Protein AF-A0A975YE61-F1 (afdb_monomer_lite)

Secondary structure (DSSP, 8-state):
-PPPHHHHHHHHHHHHHHHHHHHHHHHHHSPEEEEEEEEETTTTEEEEEEEEE-

Organism: NCBI:txid2841589

Sequence (54 aa):
MTQTRRQFIVLSVAAATAARLAPTLAARAGGKRVLTLVYDKGLGMMRAVDRIVP

pLDDT: mean 87.37, std 8.67, range [62.16, 98.0]

InterPro domains:
  IPR006311 Twin-arginine translocation pathway, signal sequence [PS51318] (1-29)

Structure (mmCIF, N/CA/C/O backbone):
data_AF-A0A975YE61-F1
#
_entry.id   AF-A0A975YE61-F1
#
loop_
_atom_site.group_PDB
_atom_site.id
_atom_site.type_symbol
_atom_site.label_atom_id
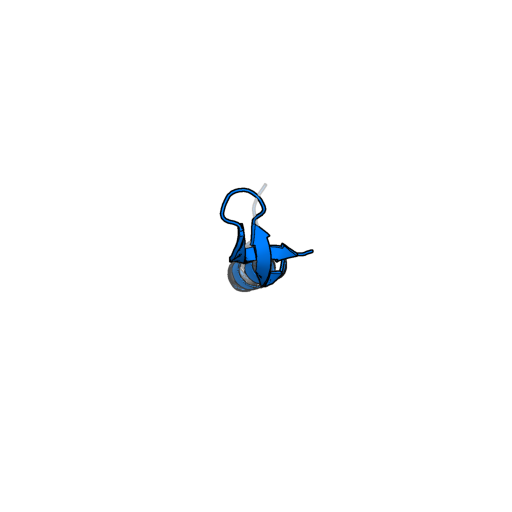_atom_site.label_alt_id
_atom_site.label_comp_id
_atom_site.label_asym_id
_atom_site.label_entity_id
_atom_site.label_seq_id
_atom_site.pdbx_PDB_ins_code
_atom_site.Cartn_x
_atom_site.Cartn_y
_atom_site.Cartn_z
_atom_site.occupancy
_atom_site.B_iso_or_equiv
_atom_site.auth_seq_id
_atom_site.auth_comp_id
_atom_site.auth_asym_id
_atom_site.auth_atom_id
_atom_site.pdbx_PDB_model_num
ATOM 1 N N . MET A 1 1 ? -15.080 16.912 32.136 1.00 62.16 1 MET A N 1
ATOM 2 C CA . MET A 1 1 ? -16.007 16.233 31.204 1.00 62.16 1 MET A CA 1
ATOM 3 C C . MET A 1 1 ? -16.193 14.801 31.674 1.00 62.16 1 MET A C 1
ATOM 5 O O . MET A 1 1 ? -15.243 14.034 31.617 1.00 62.16 1 MET A O 1
ATOM 9 N N . THR A 1 2 ? -17.356 14.449 32.217 1.00 80.94 2 THR A N 1
ATOM 10 C CA . THR A 1 2 ? -17.660 13.074 32.639 1.00 80.94 2 THR A CA 1
ATOM 11 C C . THR A 1 2 ? -18.178 12.280 31.443 1.00 80.94 2 THR A C 1
ATOM 13 O O . THR A 1 2 ? -19.199 12.622 30.852 1.00 80.94 2 THR A O 1
ATOM 16 N N . GLN A 1 3 ? -17.456 11.229 31.054 1.00 81.56 3 GLN A N 1
ATOM 17 C CA .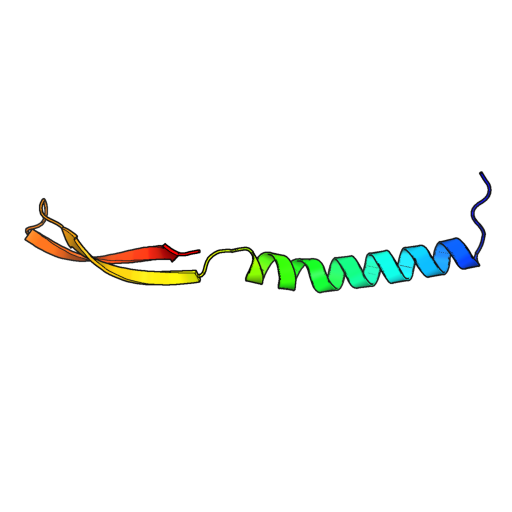 GLN A 1 3 ? -17.856 10.375 29.941 1.00 81.56 3 GLN A CA 1
ATOM 18 C C . GLN A 1 3 ? -18.929 9.388 30.397 1.00 81.56 3 GLN A C 1
ATOM 20 O O . GLN A 1 3 ? -18.752 8.649 31.366 1.00 81.56 3 GLN A O 1
ATOM 25 N N . THR A 1 4 ? -20.063 9.376 29.702 1.00 92.94 4 THR A N 1
ATOM 26 C CA . THR A 1 4 ? -21.158 8.459 30.039 1.00 92.94 4 THR A CA 1
ATOM 27 C C . THR A 1 4 ? -20.826 7.035 29.583 1.00 92.94 4 THR A C 1
ATOM 29 O O . THR A 1 4 ? -20.155 6.835 28.567 1.00 92.94 4 THR A O 1
ATOM 32 N N . ARG A 1 5 ? -21.338 6.014 30.288 1.00 90.25 5 ARG A N 1
ATOM 33 C CA . ARG A 1 5 ? -21.130 4.596 29.913 1.00 90.25 5 ARG A CA 1
ATOM 34 C C . ARG A 1 5 ? -21.535 4.312 28.463 1.00 90.25 5 ARG A C 1
ATOM 36 O O . ARG A 1 5 ? -20.853 3.580 27.755 1.00 90.25 5 ARG A O 1
ATOM 43 N N . ARG A 1 6 ? -22.615 4.947 28.001 1.00 91.50 6 ARG A N 1
ATOM 44 C CA . ARG A 1 6 ? -23.096 4.841 26.620 1.00 91.50 6 ARG A CA 1
ATOM 45 C C . ARG A 1 6 ? -22.091 5.410 25.618 1.00 91.50 6 ARG A C 1
ATOM 47 O O . ARG A 1 6 ? -21.828 4.773 24.606 1.00 91.50 6 ARG A O 1
ATOM 54 N N . GLN A 1 7 ? -21.498 6.567 25.909 1.00 89.81 7 GLN A N 1
ATOM 55 C CA . GLN A 1 7 ? -20.455 7.149 25.060 1.00 89.81 7 GLN A CA 1
ATOM 56 C C . GLN A 1 7 ? -19.200 6.277 25.012 1.00 89.81 7 GLN A C 1
ATOM 58 O O . GLN A 1 7 ? -18.616 6.119 23.946 1.00 89.81 7 GLN A O 1
ATOM 63 N N . PHE A 1 8 ? -18.804 5.673 26.134 1.00 91.75 8 PHE A N 1
ATOM 64 C CA . PHE A 1 8 ? -17.688 4.726 26.159 1.00 91.75 8 PHE A CA 1
ATOM 65 C C . PHE A 1 8 ? -17.939 3.504 25.258 1.00 91.75 8 PHE A C 1
ATOM 67 O O . PHE A 1 8 ? -17.068 3.126 24.475 1.00 91.75 8 PHE A O 1
AT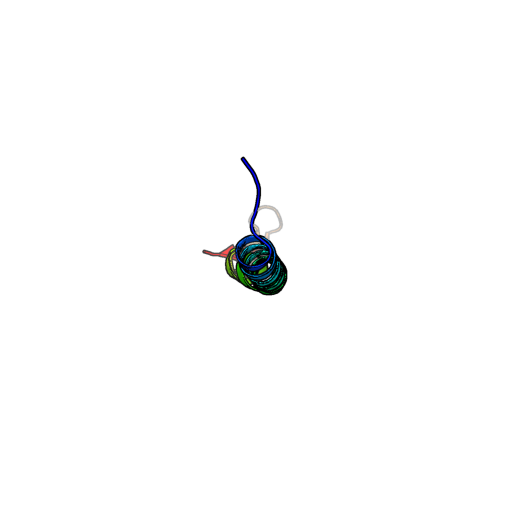OM 74 N N . ILE A 1 9 ? -19.144 2.926 25.300 1.00 93.62 9 ILE A N 1
ATOM 75 C CA . ILE A 1 9 ? -19.520 1.784 24.449 1.00 93.62 9 ILE A CA 1
ATOM 76 C C . ILE A 1 9 ? -19.517 2.170 22.964 1.00 93.62 9 ILE A C 1
ATOM 78 O O . ILE A 1 9 ? -18.952 1.461 22.139 1.00 93.62 9 ILE A O 1
ATOM 82 N N . VAL A 1 10 ? -20.099 3.316 22.606 1.00 93.75 10 VAL A N 1
ATOM 83 C CA . VAL A 1 10 ? -20.121 3.772 21.206 1.00 93.75 10 VAL A CA 1
ATOM 84 C C . VAL A 1 10 ? -18.703 3.998 20.672 1.00 93.75 10 VAL A C 1
ATOM 86 O O . VAL A 1 10 ? -18.379 3.544 19.577 1.00 93.75 10 VAL A O 1
ATOM 89 N N . LEU A 1 11 ? -17.839 4.649 21.453 1.00 91.62 11 LEU A N 1
ATOM 90 C CA . LEU A 1 11 ? -16.464 4.938 21.040 1.00 91.62 11 LEU A CA 1
ATOM 91 C C . LEU A 1 11 ? -15.605 3.676 20.929 1.00 91.62 11 LEU A C 1
ATOM 93 O O . LEU A 1 11 ? -14.815 3.561 19.997 1.00 91.62 11 LEU A O 1
ATOM 97 N N . SER A 1 12 ? -15.784 2.711 21.829 1.00 88.88 12 SER A N 1
ATOM 98 C CA . SER A 1 12 ? -15.059 1.436 21.768 1.00 88.88 12 SER A CA 1
ATOM 99 C C . SER A 1 12 ? -15.475 0.587 20.564 1.00 88.88 12 SER A C 1
ATOM 101 O O . SER A 1 12 ? -14.610 0.041 19.881 1.00 88.88 12 SER A O 1
ATOM 103 N N . VAL A 1 13 ? -16.768 0.540 20.227 1.00 92.69 13 VAL A N 1
ATOM 104 C CA . VAL A 1 13 ? -17.252 -0.139 19.011 1.00 92.69 13 VAL A CA 1
ATOM 105 C C . VAL A 1 13 ? -16.740 0.555 17.742 1.00 92.69 13 VAL A C 1
ATOM 107 O O . VAL A 1 13 ? -16.285 -0.115 16.811 1.00 92.69 13 VAL A O 1
ATOM 110 N N . ALA A 1 14 ? -16.751 1.889 17.703 1.00 89.62 14 ALA A N 1
ATOM 111 C CA . ALA A 1 14 ? -16.203 2.658 16.585 1.00 89.62 14 ALA A CA 1
ATOM 112 C C . ALA A 1 14 ? -14.689 2.426 16.410 1.00 89.62 14 ALA A C 1
ATOM 114 O O . ALA A 1 14 ? -14.214 2.203 15.299 1.00 89.62 14 ALA A O 1
ATOM 115 N N . ALA A 1 15 ? -13.928 2.400 17.505 1.00 89.81 15 ALA A N 1
ATOM 116 C CA . ALA A 1 15 ? -12.497 2.118 17.462 1.00 89.81 15 ALA A CA 1
ATOM 117 C C . ALA A 1 15 ? -12.206 0.684 16.988 1.00 89.81 15 ALA A C 1
ATOM 119 O O . ALA A 1 15 ? -11.342 0.476 16.137 1.00 89.81 15 ALA A O 1
ATOM 120 N N . ALA A 1 16 ? -12.957 -0.306 17.480 1.00 89.75 16 ALA A N 1
ATOM 121 C CA . ALA A 1 16 ? -12.791 -1.703 17.084 1.00 89.75 16 ALA A CA 1
ATOM 122 C C . ALA A 1 16 ? -13.113 -1.934 15.596 1.00 89.75 16 ALA A C 1
ATOM 124 O O . ALA A 1 16 ? -12.409 -2.674 14.905 1.00 89.75 16 ALA A O 1
ATOM 125 N N . THR A 1 17 ? -14.156 -1.280 15.083 1.00 88.31 17 THR A N 1
ATOM 126 C CA . THR A 1 17 ? -14.522 -1.347 13.660 1.00 88.31 17 THR A CA 1
ATOM 127 C C . THR A 1 17 ? -13.494 -0.642 12.778 1.00 88.31 17 THR A C 1
ATOM 129 O O . THR A 1 17 ? -13.070 -1.217 11.775 1.00 88.31 17 THR A O 1
ATOM 132 N N . ALA A 1 18 ? -13.007 0.535 13.177 1.00 85.62 18 ALA A N 1
ATOM 133 C CA . ALA A 1 18 ? -11.935 1.234 12.471 1.00 85.62 18 ALA A CA 1
ATOM 134 C C . ALA A 1 18 ? -10.640 0.404 12.416 1.00 85.62 18 ALA A C 1
ATOM 136 O O . ALA A 1 18 ? -10.064 0.236 11.342 1.00 85.62 18 ALA A O 1
ATOM 137 N N . ALA A 1 19 ? -10.226 -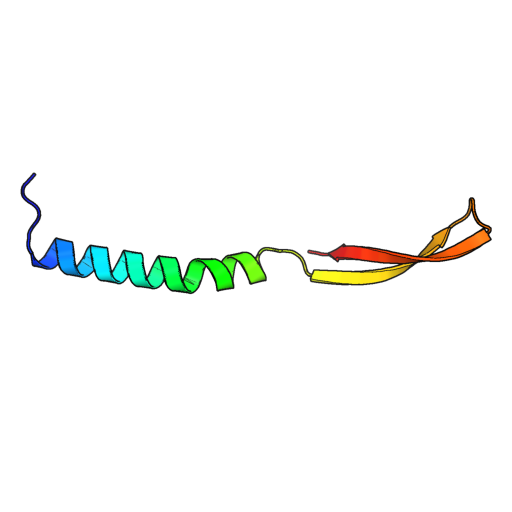0.191 13.539 1.00 88.06 19 ALA A N 1
ATOM 138 C CA . ALA A 1 19 ? -9.041 -1.047 13.605 1.00 88.06 19 ALA A CA 1
ATOM 139 C C . ALA A 1 19 ? -9.154 -2.278 12.690 1.00 88.06 19 ALA A C 1
ATOM 141 O O . ALA A 1 19 ? -8.178 -2.678 12.058 1.00 88.06 19 ALA A O 1
ATOM 142 N N . ARG A 1 20 ? -10.356 -2.858 12.567 1.00 85.25 20 ARG A N 1
ATOM 143 C CA . ARG A 1 20 ? -10.608 -4.000 11.679 1.00 85.25 20 ARG A CA 1
ATOM 144 C C . ARG A 1 20 ? -10.574 -3.620 10.197 1.00 85.25 20 ARG A C 1
ATOM 146 O O . ARG A 1 20 ? -10.126 -4.418 9.378 1.00 85.25 20 ARG A O 1
ATOM 153 N N . LEU A 1 21 ? -11.051 -2.429 9.841 1.00 85.38 21 LEU A N 1
ATOM 154 C CA . LEU A 1 21 ? -11.118 -1.982 8.447 1.00 85.38 21 LEU A CA 1
ATOM 155 C C . LEU A 1 21 ? -9.806 -1.355 7.956 1.00 85.38 21 LEU A C 1
ATOM 157 O O . LEU A 1 21 ? -9.507 -1.447 6.765 1.00 85.38 21 LEU A O 1
ATOM 161 N N . ALA A 1 22 ? -8.989 -0.800 8.852 1.00 82.50 22 ALA A N 1
ATOM 162 C CA . ALA A 1 22 ? -7.687 -0.211 8.540 1.00 82.50 22 ALA A CA 1
ATOM 163 C C . ALA A 1 22 ? -6.795 -1.062 7.606 1.00 82.50 22 ALA A C 1
ATOM 165 O O . ALA A 1 22 ? -6.363 -0.527 6.584 1.00 82.50 22 ALA A O 1
ATOM 166 N N . PRO A 1 23 ? -6.553 -2.369 7.847 1.00 79.25 23 PRO A N 1
ATOM 167 C CA . PRO A 1 23 ? -5.721 -3.178 6.953 1.00 79.25 23 PRO A CA 1
ATOM 168 C C . PRO A 1 23 ? -6.339 -3.349 5.561 1.00 79.25 23 PRO A C 1
ATOM 170 O O . PRO A 1 23 ? -5.619 -3.354 4.568 1.00 79.25 23 PRO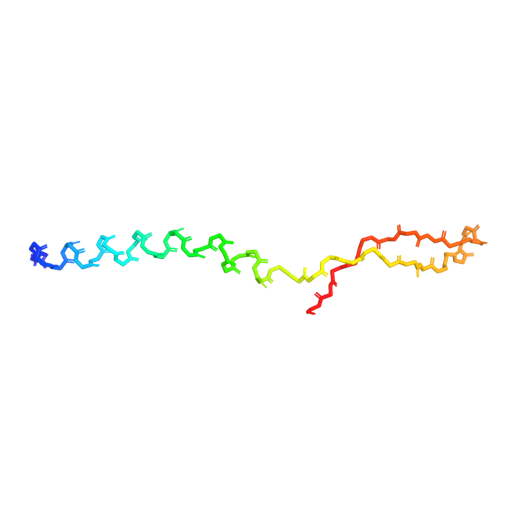 A O 1
ATOM 173 N N . THR A 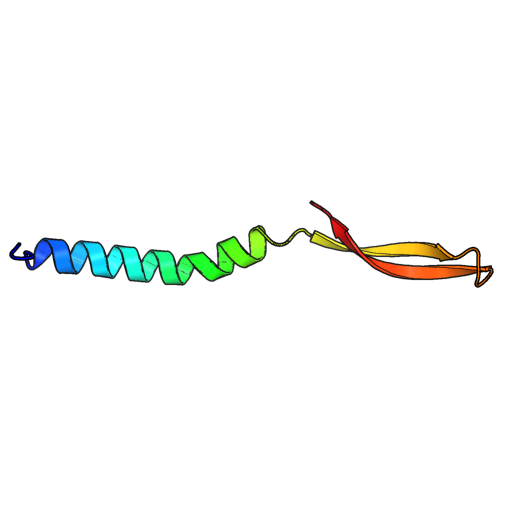1 24 ? -7.668 -3.439 5.461 1.00 80.75 24 THR A N 1
ATOM 174 C CA . THR A 1 24 ? -8.352 -3.578 4.164 1.00 80.75 24 THR A CA 1
ATOM 175 C C . THR A 1 24 ? -8.287 -2.295 3.340 1.00 80.75 24 THR A C 1
ATOM 177 O O . THR A 1 24 ? -8.096 -2.359 2.128 1.00 80.75 24 THR A O 1
ATOM 180 N N . LEU A 1 25 ? -8.386 -1.127 3.987 1.00 74.94 25 LEU A N 1
ATOM 181 C CA . LEU A 1 25 ? -8.193 0.158 3.321 1.00 74.94 25 LEU A CA 1
ATOM 182 C C . LEU A 1 25 ? -6.725 0.377 2.949 1.00 74.94 25 LEU A C 1
ATOM 184 O O . LEU A 1 25 ? -6.458 0.796 1.829 1.00 74.94 25 LEU A O 1
ATOM 188 N N . ALA A 1 26 ? -5.779 0.040 3.827 1.00 72.44 26 ALA A N 1
ATOM 189 C CA . ALA A 1 26 ? -4.349 0.126 3.528 1.00 72.44 26 ALA A CA 1
ATOM 190 C C . ALA A 1 26 ? -3.958 -0.778 2.346 1.00 72.44 26 ALA A C 1
ATOM 192 O O . ALA A 1 26 ? -3.234 -0.348 1.451 1.00 72.44 26 ALA A O 1
ATOM 193 N N . ALA A 1 27 ? -4.505 -1.996 2.290 1.00 70.38 27 ALA A N 1
ATOM 194 C CA . ALA A 1 27 ? -4.303 -2.917 1.175 1.00 70.38 27 ALA A CA 1
ATOM 195 C C . ALA A 1 27 ? -4.911 -2.409 -0.144 1.00 70.38 27 ALA A C 1
ATOM 197 O O . ALA A 1 27 ? -4.407 -2.744 -1.210 1.00 70.38 27 ALA A O 1
ATOM 198 N N . ARG A 1 28 ? -5.984 -1.607 -0.087 1.00 69.12 28 ARG A N 1
ATOM 199 C CA . ARG A 1 28 ? -6.606 -0.989 -1.271 1.00 69.12 28 ARG A CA 1
ATOM 200 C C . ARG A 1 28 ? -5.955 0.330 -1.688 1.00 69.12 28 ARG A C 1
ATOM 202 O O . ARG A 1 28 ? -6.042 0.683 -2.856 1.00 69.12 28 ARG A O 1
ATOM 209 N N . ALA A 1 29 ? -5.341 1.054 -0.754 1.00 68.25 29 ALA A N 1
ATOM 210 C CA . ALA A 1 29 ? -4.672 2.329 -1.009 1.00 68.25 29 ALA A CA 1
ATOM 211 C C . ALA A 1 29 ? -3.263 2.157 -1.603 1.00 68.25 29 ALA A C 1
ATOM 213 O O . ALA A 1 29 ? -2.737 3.083 -2.217 1.00 68.25 29 ALA A O 1
ATOM 214 N N . GLY A 1 30 ? -2.643 0.985 -1.433 1.00 68.88 30 GLY A N 1
ATOM 215 C CA . GLY A 1 30 ? -1.424 0.630 -2.152 1.00 68.88 30 GLY A CA 1
ATOM 216 C C . GLY A 1 30 ? -1.747 0.332 -3.614 1.00 68.88 30 GLY A C 1
ATOM 217 O O . GLY A 1 30 ? -2.476 -0.617 -3.890 1.00 68.88 30 GLY A O 1
ATOM 218 N N . GLY A 1 31 ? -1.217 1.136 -4.540 1.00 77.44 31 GLY A N 1
ATOM 219 C CA . GLY A 1 31 ? -1.386 0.928 -5.982 1.00 77.44 31 GLY A CA 1
ATOM 220 C C . GLY A 1 31 ? -1.079 -0.511 -6.420 1.00 77.44 31 GLY A C 1
ATOM 221 O O . GLY A 1 31 ? -0.308 -1.232 -5.777 1.00 77.44 31 GLY A O 1
ATOM 222 N N . LYS A 1 32 ? -1.690 -0.951 -7.524 1.00 82.62 32 LYS A N 1
ATOM 223 C CA . LYS A 1 32 ? -1.523 -2.319 -8.028 1.00 82.62 32 LYS A CA 1
ATOM 224 C C . LYS A 1 32 ? -0.072 -2.555 -8.430 1.00 82.62 32 LYS A C 1
ATOM 226 O O . LYS A 1 32 ? 0.483 -1.822 -9.245 1.00 82.62 32 LYS A O 1
ATOM 231 N N . ARG A 1 33 ? 0.525 -3.610 -7.881 1.00 86.50 33 ARG A N 1
ATOM 232 C CA . ARG A 1 33 ? 1.843 -4.093 -8.296 1.00 86.50 33 ARG A CA 1
ATOM 233 C C . ARG A 1 33 ? 1.699 -5.010 -9.499 1.00 86.50 33 ARG A C 1
ATOM 235 O O . ARG A 1 33 ? 0.974 -6.002 -9.437 1.00 86.50 33 ARG A O 1
ATOM 242 N N . VAL A 1 34 ? 2.351 -4.646 -10.597 1.00 90.56 34 VAL A N 1
ATOM 243 C CA . VAL A 1 34 ? 2.302 -5.376 -11.865 1.00 90.56 34 VAL A CA 1
ATOM 244 C C . VAL A 1 34 ? 3.720 -5.642 -12.341 1.00 90.56 34 VAL A C 1
ATOM 246 O O . VAL A 1 34 ? 4.503 -4.711 -12.548 1.00 90.56 34 VAL A O 1
ATOM 249 N N . LEU A 1 35 ? 4.029 -6.917 -12.585 1.00 94.94 35 LEU A N 1
ATOM 250 C CA . LEU A 1 35 ? 5.269 -7.304 -13.241 1.00 94.94 35 LEU A CA 1
ATOM 251 C C . LEU A 1 35 ? 5.202 -6.862 -14.706 1.00 94.94 35 LEU A C 1
ATOM 253 O O . LEU A 1 35 ? 4.448 -7.413 -15.506 1.00 94.94 35 LEU A O 1
ATOM 257 N N . THR A 1 36 ? 5.971 -5.837 -15.048 1.00 95.38 36 THR A N 1
ATOM 258 C CA . THR A 1 36 ? 6.004 -5.268 -16.394 1.00 95.38 36 THR A CA 1
ATOM 259 C C . THR A 1 36 ? 7.306 -5.660 -17.073 1.00 95.38 36 THR A C 1
ATOM 261 O O . THR A 1 36 ? 8.378 -5.521 -16.486 1.00 95.38 36 THR A O 1
ATOM 264 N N . LEU A 1 37 ? 7.227 -6.121 -18.320 1.00 96.69 37 LEU A N 1
ATOM 265 C CA . LEU A 1 37 ? 8.411 -6.320 -19.149 1.00 96.69 37 LEU A CA 1
ATOM 266 C C . LEU A 1 37 ? 8.805 -4.998 -19.812 1.00 96.69 37 LEU A C 1
ATOM 268 O O . LEU A 1 37 ? 7.993 -4.372 -20.491 1.00 96.69 37 LEU A O 1
ATOM 272 N N . VAL A 1 38 ? 10.050 -4.575 -19.611 1.00 94.69 38 VAL A N 1
ATOM 273 C CA . VAL A 1 38 ? 10.613 -3.342 -20.172 1.00 94.69 38 VAL A CA 1
ATOM 274 C C . VAL A 1 38 ? 11.919 -3.670 -20.882 1.00 94.69 38 VAL A C 1
ATOM 276 O O . VAL A 1 38 ? 12.739 -4.420 -20.358 1.00 94.69 38 VAL A O 1
ATOM 279 N N . TYR A 1 39 ? 12.130 -3.100 -22.065 1.00 96.75 39 TYR A N 1
ATOM 280 C CA . TYR A 1 39 ? 13.394 -3.245 -22.780 1.00 96.75 39 TYR A CA 1
ATOM 281 C C . TYR A 1 39 ? 14.481 -2.375 -22.138 1.00 96.75 39 TYR A C 1
ATOM 283 O O . TYR A 1 39 ? 14.355 -1.149 -22.082 1.00 96.75 39 TYR A O 1
ATOM 291 N N . ASP A 1 40 ? 15.552 -3.006 -21.664 1.00 95.38 40 ASP A N 1
ATOM 292 C CA . ASP A 1 40 ? 16.714 -2.342 -21.082 1.00 95.38 40 ASP A CA 1
ATOM 293 C C . ASP A 1 40 ? 17.769 -2.108 -22.166 1.00 95.38 40 ASP A C 1
ATOM 295 O O . ASP A 1 40 ? 18.404 -3.041 -22.655 1.00 95.38 40 ASP A O 1
ATOM 299 N N . LYS A 1 41 ? 17.955 -0.842 -22.555 1.00 96.19 41 LYS A N 1
ATOM 300 C CA . LYS A 1 41 ? 18.890 -0.460 -23.624 1.00 96.19 41 LYS A CA 1
ATOM 301 C C . LYS A 1 41 ? 20.359 -0.645 -23.241 1.00 96.19 41 LYS A C 1
ATOM 303 O O . LYS A 1 41 ? 21.173 -0.813 -24.139 1.00 96.19 41 LYS A O 1
ATOM 308 N N . GLY A 1 42 ? 20.695 -0.603 -21.950 1.00 95.06 42 GLY A N 1
ATOM 309 C CA . GLY A 1 42 ? 22.069 -0.811 -21.489 1.00 95.06 42 GLY A CA 1
ATOM 310 C C . GLY A 1 42 ? 22.472 -2.282 -21.545 1.00 95.06 42 GLY A C 1
ATOM 311 O O . GLY A 1 42 ? 23.614 -2.597 -21.858 1.00 95.06 42 GLY A O 1
ATOM 312 N N . LEU A 1 43 ? 21.515 -3.177 -21.289 1.00 93.00 43 LEU A N 1
ATOM 313 C CA . LEU A 1 43 ? 21.725 -4.626 -21.327 1.00 93.00 43 LEU A CA 1
ATOM 314 C C . LEU A 1 43 ? 21.329 -5.271 -22.665 1.00 93.00 43 LEU A C 1
ATOM 316 O O . LEU A 1 43 ? 21.665 -6.426 -22.903 1.00 93.00 43 LEU A O 1
ATOM 320 N N . GLY A 1 44 ? 20.613 -4.553 -23.534 1.00 96.88 44 GLY A N 1
ATOM 321 C CA . GLY A 1 44 ? 20.149 -5.062 -24.827 1.00 96.88 44 GLY A CA 1
ATOM 322 C C . GLY A 1 44 ? 19.103 -6.178 -24.717 1.00 96.88 44 GLY A C 1
ATOM 323 O O . GLY A 1 44 ? 18.993 -7.000 -25.623 1.00 96.88 44 GLY A O 1
ATOM 324 N N . MET A 1 45 ? 18.353 -6.246 -23.609 1.00 96.88 45 MET A N 1
ATOM 325 C CA . MET A 1 45 ? 17.398 -7.331 -23.336 1.00 96.88 45 MET A CA 1
ATOM 326 C C . MET A 1 45 ? 16.130 -6.863 -22.607 1.00 96.88 45 MET A C 1
ATOM 328 O O . MET A 1 45 ? 16.078 -5.767 -22.051 1.00 96.88 45 MET A O 1
ATOM 332 N N . MET A 1 46 ? 15.100 -7.716 -22.577 1.00 98.00 46 MET A N 1
ATOM 333 C CA . MET A 1 46 ? 13.868 -7.486 -21.809 1.00 98.00 46 MET A CA 1
ATOM 334 C C . MET A 1 46 ? 14.073 -7.799 -20.324 1.00 98.00 46 MET A C 1
ATOM 336 O O . MET A 1 46 ? 14.592 -8.855 -19.970 1.00 98.00 46 MET A O 1
ATOM 340 N N . ARG A 1 47 ? 13.614 -6.908 -19.444 1.00 94.19 47 ARG A N 1
ATOM 341 C CA . ARG A 1 47 ? 13.650 -7.074 -17.986 1.00 94.19 47 ARG A CA 1
ATOM 342 C C . ARG A 1 47 ? 12.252 -7.066 -17.400 1.00 94.19 47 ARG A C 1
ATOM 344 O O . ARG A 1 47 ? 11.449 -6.195 -17.720 1.00 94.19 47 ARG A O 1
ATOM 351 N N . ALA A 1 48 ? 11.993 -8.001 -16.495 1.00 96.62 48 ALA A N 1
ATOM 352 C CA . ALA A 1 48 ? 10.797 -7.997 -15.668 1.00 96.62 48 ALA A CA 1
ATOM 353 C C . ALA A 1 48 ? 11.018 -7.091 -14.452 1.00 96.62 48 ALA A C 1
ATOM 355 O O . ALA A 1 48 ? 11.923 -7.333 -13.653 1.00 96.62 48 ALA A O 1
ATOM 356 N N . VAL A 1 49 ? 10.209 -6.042 -14.325 1.00 92.88 49 VAL A N 1
ATOM 357 C CA . VAL A 1 49 ? 10.279 -5.082 -13.218 1.00 92.88 49 VAL A CA 1
ATOM 358 C C . VAL A 1 49 ? 8.937 -4.997 -12.502 1.00 92.88 49 VAL A C 1
ATOM 360 O O . VAL A 1 49 ? 7.888 -4.967 -13.145 1.00 92.88 49 VAL A O 1
ATOM 363 N N . ASP A 1 50 ? 8.966 -4.959 -11.169 1.00 93.00 50 ASP A N 1
ATOM 364 C CA . ASP A 1 50 ? 7.767 -4.695 -10.371 1.00 93.00 50 ASP A CA 1
ATOM 365 C C . ASP A 1 50 ? 7.422 -3.204 -10.474 1.00 93.00 50 ASP A C 1
ATOM 367 O O . ASP A 1 50 ? 8.236 -2.342 -10.129 1.00 93.00 50 ASP A O 1
ATOM 371 N N . ARG A 1 51 ? 6.235 -2.888 -10.996 1.00 90.56 51 ARG A N 1
ATOM 372 C CA . ARG A 1 51 ? 5.758 -1.513 -11.171 1.00 90.56 51 ARG A CA 1
ATOM 373 C C . ARG A 1 51 ? 4.519 -1.283 -10.317 1.00 90.56 51 ARG A C 1
ATOM 375 O O . ARG A 1 51 ? 3.563 -2.046 -10.393 1.00 90.56 51 ARG A O 1
ATOM 382 N N . ILE A 1 52 ? 4.522 -0.186 -9.562 1.00 89.12 52 ILE A N 1
ATOM 383 C CA . ILE A 1 52 ? 3.350 0.307 -8.833 1.00 89.12 52 ILE A CA 1
ATOM 384 C C . ILE A 1 52 ? 2.536 1.190 -9.785 1.00 89.12 52 ILE A C 1
ATOM 386 O O . ILE A 1 52 ? 3.053 2.175 -10.312 1.00 89.12 52 ILE A O 1
ATOM 390 N N . VAL A 1 53 ? 1.282 0.814 -10.018 1.00 83.62 53 VAL A N 1
ATOM 391 C CA . VAL A 1 53 ? 0.320 1.510 -10.886 1.00 83.62 53 VAL A CA 1
ATOM 392 C C . VAL A 1 53 ? -0.816 2.065 -10.010 1.00 83.62 53 VAL A C 1
ATOM 394 O O . VAL A 1 53 ? -1.208 1.368 -9.071 1.00 83.62 53 VAL A O 1
ATOM 397 N N . PRO A 1 54 ? -1.316 3.294 -10.251 1.00 81.31 54 PRO A N 1
ATOM 398 C CA . PRO A 1 54 ? -2.473 3.832 -9.529 1.00 81.31 54 PRO A CA 1
ATOM 399 C C . PRO A 1 54 ? -3.743 2.988 -9.710 1.00 81.31 54 PRO A C 1
ATOM 401 O O . PRO A 1 54 ? -3.905 2.351 -10.778 1.00 81.31 54 PRO A O 1
#

Foldseek 3Di:
DDQDPVNVVVVVVVVVVCVVCVVVVVVVPFADWDFDWDQDPVVRGTDTDTDGDD

Radius of gyration: 22.81 Å; chains: 1; bounding box: 45×24×58 Å